Protein AF-A0AA37K689-F1 (afdb_monomer)

Secondary structure (DSSP, 8-state):
---HHHHHHHHHHHHHHHHHHHHHHHHHHHHHHHHHHHTT---TTTHHHHHHHHHHHHHHHHTTS----S---

pLDDT: mean 93.52, std 9.31, range [54.25, 98.25]

Sequence (73 aa):
MGSAAKVGNALADDHRYLINEKGKVVFAFLERLANDYQKGRYDQRDEWVCRLAAEAIEHLVENRMYYRTLNND

Foldseek 3Di:
DDPPVVVVVVVVVVVVVVVVVVVVVVLVVLLVLCLCQVVVNDDPVCNVVSVVSVVVQVVCVVVVNDDDDDDSD

Organism: NCBI:txid46503

Radius of gyration: 17.64 Å; Cα contacts (8 Å, |Δi|>4): 44; chains: 1; bounding box: 45×23×45 Å

Structure (mmCIF, N/CA/C/O backbone):
data_AF-A0AA37K689-F1
#
_entry.id   AF-A0AA37K689-F1
#
loop_
_atom_site.group_PDB
_atom_site.id
_atom_site.type_symbol
_atom_site.label_atom_id
_atom_site.label_alt_id
_atom_site.label_comp_id
_atom_site.label_asym_id
_atom_site.label_entity_id
_atom_site.label_seq_id
_atom_site.pdbx_PDB_ins_code
_atom_site.Cartn_x
_atom_site.Cartn_y
_atom_site.Cartn_z
_atom_site.occupancy
_atom_site.B_iso_or_equiv
_atom_site.auth_seq_id
_atom_site.auth_comp_id
_atom_site.auth_asym_id
_atom_site.auth_atom_id
_atom_site.pdbx_PDB_model_num
ATOM 1 N N . MET A 1 1 ? 32.598 -8.146 -21.079 1.00 65.38 1 MET A N 1
ATOM 2 C CA . MET A 1 1 ? 31.749 -6.985 -20.726 1.00 65.38 1 MET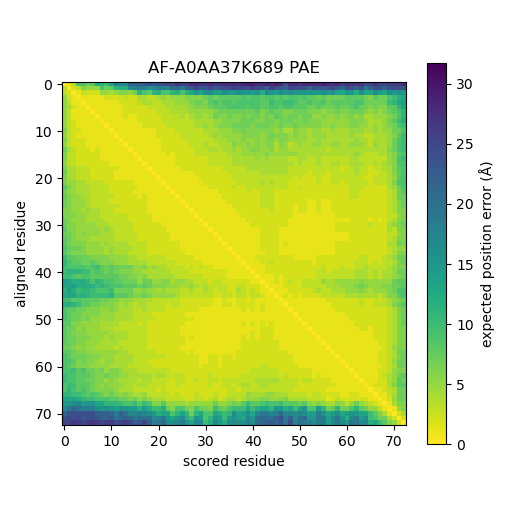 A CA 1
ATOM 3 C C . MET A 1 1 ? 30.638 -6.868 -21.757 1.00 65.38 1 MET A C 1
ATOM 5 O O . MET A 1 1 ? 30.917 -7.064 -22.932 1.00 65.38 1 MET A O 1
ATOM 9 N N . GLY A 1 2 ? 29.389 -6.642 -21.336 1.00 78.06 2 GLY A N 1
ATOM 10 C CA . GLY A 1 2 ? 28.282 -6.384 -22.268 1.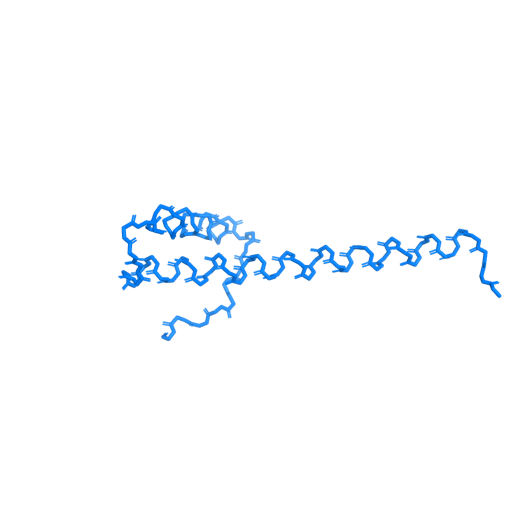00 78.06 2 GLY A CA 1
ATOM 11 C C . GLY A 1 2 ? 28.396 -4.997 -22.910 1.00 78.06 2 GLY A C 1
ATOM 12 O O . GLY A 1 2 ? 29.142 -4.156 -22.413 1.00 78.06 2 GLY A O 1
ATOM 13 N N . SER A 1 3 ? 27.664 -4.747 -23.999 1.00 93.25 3 SER A N 1
ATOM 14 C CA . SER A 1 3 ? 27.571 -3.399 -24.574 1.00 93.25 3 SER A CA 1
ATOM 15 C C . SER A 1 3 ? 26.955 -2.421 -23.567 1.00 93.25 3 SER A C 1
ATOM 17 O O . SER A 1 3 ? 26.141 -2.820 -22.730 1.00 93.25 3 SER A O 1
ATOM 19 N N . ALA A 1 4 ? 27.295 -1.133 -23.676 1.00 94.25 4 ALA A N 1
ATOM 20 C CA . ALA A 1 4 ? 26.729 -0.087 -22.820 1.00 94.25 4 ALA A CA 1
ATOM 21 C C . ALA A 1 4 ? 25.188 -0.103 -22.825 1.00 94.25 4 ALA A C 1
ATOM 23 O O . ALA A 1 4 ? 24.568 0.032 -21.775 1.00 94.25 4 ALA A O 1
ATOM 24 N N . ALA A 1 5 ? 24.572 -0.377 -23.981 1.00 94.50 5 ALA A N 1
ATOM 25 C CA . ALA A 1 5 ? 23.122 -0.522 -24.107 1.00 94.50 5 ALA A CA 1
ATOM 26 C C . ALA A 1 5 ? 22.561 -1.687 -23.269 1.00 94.50 5 ALA A C 1
ATOM 28 O O . ALA A 1 5 ? 21.560 -1.524 -22.575 1.00 94.50 5 ALA A O 1
ATOM 29 N N . LYS A 1 6 ? 23.219 -2.857 -23.282 1.00 95.69 6 LYS A N 1
ATOM 30 C CA . LYS A 1 6 ? 22.784 -4.017 -22.488 1.00 95.69 6 LYS A CA 1
ATOM 31 C C . LYS A 1 6 ? 22.883 -3.739 -20.987 1.00 95.69 6 LYS A C 1
ATOM 33 O O . LYS A 1 6 ? 21.970 -4.089 -20.247 1.00 95.69 6 LYS A O 1
ATOM 38 N N . VAL A 1 7 ? 23.976 -3.111 -20.552 1.00 95.00 7 VAL A N 1
ATOM 39 C CA . VAL A 1 7 ? 24.173 -2.733 -19.143 1.00 95.00 7 VAL A CA 1
ATOM 40 C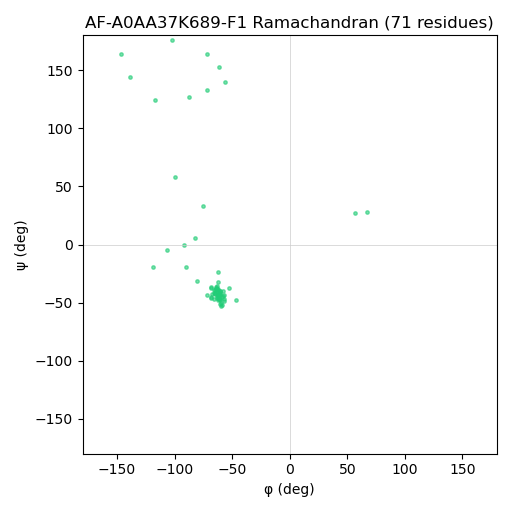 C . VAL A 1 7 ? 23.144 -1.682 -18.714 1.00 95.00 7 VAL A C 1
ATOM 42 O O . VAL A 1 7 ? 22.565 -1.809 -17.641 1.00 95.00 7 VAL A O 1
ATOM 45 N N . GLY A 1 8 ? 22.857 -0.695 -19.568 1.00 96.44 8 GLY A N 1
ATOM 46 C CA . GLY A 1 8 ? 21.839 0.323 -19.300 1.00 96.44 8 GLY A CA 1
ATOM 47 C C . GLY A 1 8 ? 20.434 -0.258 -19.124 1.00 96.44 8 GLY A C 1
ATOM 48 O O . GLY A 1 8 ? 19.730 0.125 -18.194 1.00 96.44 8 GLY A O 1
ATOM 49 N N . ASN A 1 9 ? 20.045 -1.227 -19.959 1.00 97.06 9 ASN A N 1
ATOM 50 C CA . ASN A 1 9 ? 18.755 -1.908 -19.816 1.00 97.06 9 ASN A CA 1
ATOM 51 C C . ASN A 1 9 ? 18.653 -2.686 -18.497 1.00 97.06 9 ASN A C 1
ATOM 53 O O . ASN A 1 9 ? 17.646 -2.561 -17.806 1.00 97.06 9 ASN A O 1
ATOM 57 N N . ALA A 1 10 ? 19.706 -3.420 -18.119 1.00 96.81 10 ALA A N 1
ATOM 58 C CA . ALA A 1 10 ? 19.734 -4.154 -16.853 1.00 96.81 10 ALA A CA 1
ATOM 59 C C . ALA A 1 10 ? 19.591 -3.210 -15.647 1.00 96.81 10 ALA A C 1
ATOM 61 O O . ALA A 1 10 ? 18.792 -3.463 -14.753 1.00 96.81 10 ALA A O 1
ATOM 62 N N . LEU A 1 11 ? 20.280 -2.064 -15.670 1.00 97.00 11 LEU A N 1
ATOM 63 C CA . LEU A 1 11 ? 20.162 -1.061 -14.612 1.00 97.00 11 LEU A CA 1
ATOM 64 C C . LEU A 1 11 ? 18.742 -0.475 -14.511 1.00 97.00 11 LEU A C 1
ATOM 66 O O . LEU A 1 11 ? 18.264 -0.191 -13.413 1.00 97.00 11 LEU A O 1
ATOM 70 N N . ALA A 1 12 ? 18.051 -0.293 -15.640 1.00 97.69 12 ALA A N 1
ATOM 71 C CA . ALA A 1 12 ? 16.665 0.169 -15.646 1.00 97.69 12 ALA A CA 1
ATOM 72 C C . ALA A 1 12 ? 15.700 -0.878 -15.065 1.00 97.69 12 ALA A C 1
ATOM 74 O O . ALA A 1 12 ? 14.751 -0.509 -14.369 1.00 97.69 12 ALA A O 1
ATOM 75 N N . ASP A 1 13 ? 15.939 -2.164 -15.327 1.00 97.69 13 ASP A N 1
ATOM 76 C CA . ASP A 1 13 ? 15.172 -3.265 -14.736 1.00 97.69 13 ASP A CA 1
ATOM 77 C C . ASP A 1 13 ? 15.380 -3.342 -13.222 1.00 97.69 13 ASP A C 1
ATOM 79 O O . ASP A 1 13 ? 14.400 -3.352 -12.474 1.00 97.69 13 ASP A O 1
ATOM 83 N N . ASP A 1 14 ? 16.633 -3.275 -12.766 1.00 97.50 14 ASP A N 1
ATOM 84 C CA . ASP A 1 14 ? 16.969 -3.231 -11.342 1.00 97.50 14 ASP A CA 1
ATOM 85 C C . ASP A 1 14 ? 16.304 -2.030 -10.657 1.00 97.50 14 ASP A C 1
ATOM 87 O O . ASP A 1 14 ? 15.699 -2.158 -9.592 1.00 97.50 14 ASP A O 1
ATOM 91 N N . HIS A 1 15 ? 16.343 -0.854 -11.290 1.00 97.50 15 HIS A N 1
ATOM 92 C CA . HIS A 1 15 ? 15.684 0.341 -10.771 1.00 97.50 15 HIS A CA 1
ATOM 93 C C . HIS A 1 15 ? 14.164 0.154 -10.649 1.00 97.50 15 HIS A C 1
ATOM 95 O O . HIS A 1 15 ? 13.593 0.471 -9.605 1.00 97.50 15 HIS A O 1
ATOM 101 N N . ARG A 1 16 ? 13.497 -0.388 -11.679 1.00 97.69 16 ARG A N 1
ATOM 102 C CA . ARG A 1 16 ? 12.053 -0.684 -11.638 1.00 97.69 16 ARG A CA 1
ATOM 103 C C . ARG A 1 16 ? 11.707 -1.648 -10.508 1.00 97.69 16 ARG A C 1
ATOM 105 O O . ARG A 1 16 ? 10.753 -1.397 -9.772 1.00 97.69 16 ARG A O 1
ATOM 112 N N . TYR A 1 17 ? 12.495 -2.708 -10.349 1.00 97.19 17 TYR A N 1
ATOM 113 C CA . TYR A 1 17 ? 12.324 -3.670 -9.267 1.00 97.19 17 TYR A CA 1
ATOM 114 C C . TYR A 1 17 ? 12.448 -2.996 -7.896 1.00 97.19 17 TYR A C 1
ATOM 116 O O . TYR A 1 17 ? 11.554 -3.114 -7.061 1.00 97.19 17 TYR A O 1
ATOM 124 N N . LEU A 1 18 ? 13.508 -2.213 -7.681 1.00 97.38 18 LEU A N 1
ATOM 125 C CA . LEU A 1 18 ? 13.730 -1.524 -6.411 1.00 97.38 18 LEU A CA 1
ATOM 126 C C . LEU A 1 18 ? 12.619 -0.517 -6.087 1.00 97.38 18 LEU A C 1
ATOM 128 O O . LEU A 1 18 ? 12.221 -0.409 -4.928 1.00 97.38 18 LEU A O 1
ATOM 132 N N . ILE A 1 19 ? 12.096 0.208 -7.082 1.00 97.38 19 ILE A N 1
ATOM 133 C CA . ILE A 1 19 ? 10.945 1.103 -6.891 1.00 97.38 19 ILE A CA 1
ATOM 134 C C . ILE A 1 19 ? 9.703 0.314 -6.464 1.00 97.38 19 ILE A C 1
ATOM 136 O O . ILE A 1 19 ? 9.015 0.727 -5.531 1.00 97.38 19 ILE A O 1
ATOM 140 N N . ASN A 1 20 ? 9.449 -0.840 -7.083 1.00 95.50 20 ASN A N 1
ATOM 141 C CA . ASN A 1 20 ? 8.326 -1.701 -6.722 1.00 95.50 20 ASN A CA 1
ATOM 142 C C . ASN A 1 20 ? 8.436 -2.229 -5.281 1.00 95.50 20 ASN A C 1
ATOM 144 O O . ASN A 1 20 ? 7.476 -2.137 -4.517 1.00 95.50 20 ASN A O 1
ATOM 148 N N . GLU A 1 21 ? 9.610 -2.720 -4.876 1.00 96.62 21 GLU A N 1
ATOM 149 C CA . GLU A 1 21 ? 9.819 -3.215 -3.509 1.00 96.62 21 GLU A CA 1
ATOM 150 C C . GLU A 1 21 ? 9.687 -2.101 -2.464 1.00 96.62 21 GLU A C 1
ATOM 152 O O . GLU A 1 21 ? 9.058 -2.296 -1.424 1.00 96.62 21 GLU A O 1
ATOM 157 N N . LYS A 1 22 ? 10.189 -0.895 -2.756 1.00 96.25 22 LYS A N 1
ATOM 158 C CA . LYS A 1 22 ? 9.981 0.272 -1.885 1.00 96.25 22 LYS A CA 1
ATOM 159 C C . LYS A 1 22 ? 8.502 0.633 -1.760 1.00 96.25 22 LYS A C 1
ATOM 161 O O . LYS A 1 22 ? 8.052 0.946 -0.661 1.00 96.25 22 LYS A O 1
ATOM 166 N N . GLY A 1 23 ? 7.749 0.548 -2.857 1.00 94.81 23 GLY A N 1
ATOM 167 C CA . GLY A 1 23 ? 6.300 0.744 -2.853 1.00 94.81 23 GLY A CA 1
ATOM 168 C C . GLY A 1 23 ? 5.595 -0.214 -1.894 1.00 94.81 23 GLY A C 1
ATOM 169 O O . GLY A 1 23 ? 4.832 0.233 -1.041 1.00 94.81 23 GLY A O 1
ATOM 170 N N . LYS A 1 24 ? 5.908 -1.514 -1.957 1.00 93.88 24 LYS A N 1
ATOM 171 C CA . LYS A 1 24 ? 5.335 -2.520 -1.044 1.00 93.88 24 LYS A CA 1
ATOM 172 C C . LYS A 1 24 ? 5.590 -2.192 0.427 1.00 93.88 24 LYS A C 1
ATOM 174 O O . LYS A 1 24 ? 4.675 -2.303 1.234 1.00 93.88 24 LYS A O 1
ATOM 179 N N . VAL A 1 25 ? 6.805 -1.759 0.771 1.00 95.62 25 VAL A N 1
ATOM 180 C CA . VAL A 1 25 ? 7.149 -1.371 2.151 1.00 95.62 25 VAL A CA 1
ATOM 181 C C . VAL A 1 25 ? 6.310 -0.178 2.617 1.00 95.62 25 VAL A C 1
ATOM 183 O O . VAL A 1 25 ? 5.791 -0.200 3.732 1.00 95.62 25 VAL A O 1
ATOM 186 N N . VAL A 1 26 ? 6.132 0.838 1.765 1.00 96.31 26 VAL A N 1
ATOM 187 C CA . VAL A 1 26 ? 5.277 1.996 2.075 1.00 96.31 26 VAL A CA 1
ATOM 188 C C . VAL A 1 26 ? 3.834 1.555 2.313 1.00 96.31 26 VAL A C 1
ATOM 190 O O . VAL A 1 26 ? 3.245 1.939 3.320 1.00 96.31 26 VAL A O 1
ATOM 193 N N . PHE A 1 27 ? 3.274 0.718 1.436 1.00 95.69 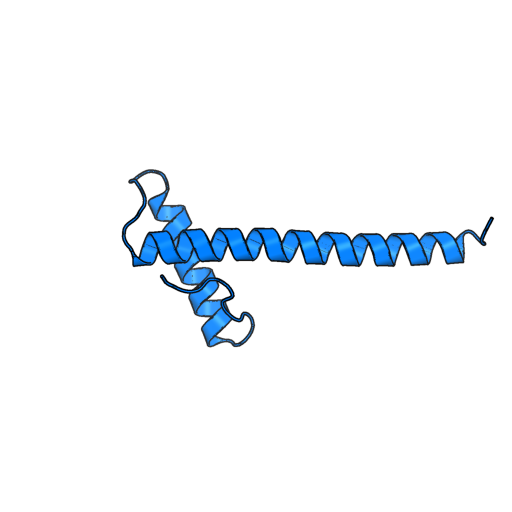27 PHE A N 1
ATOM 194 C CA . PHE A 1 27 ? 1.896 0.246 1.582 1.00 95.69 27 PHE A CA 1
ATOM 195 C C . PHE A 1 27 ? 1.694 -0.641 2.809 1.00 95.69 27 PHE A C 1
ATOM 197 O O . PHE A 1 27 ? 0.710 -0.454 3.516 1.00 95.69 27 PHE A O 1
ATOM 204 N N . ALA A 1 28 ? 2.643 -1.522 3.129 1.00 94.94 28 ALA A N 1
ATOM 205 C CA . ALA A 1 28 ? 2.591 -2.317 4.354 1.00 94.94 28 ALA A CA 1
ATOM 206 C C . ALA A 1 28 ? 2.592 -1.430 5.613 1.00 94.94 28 ALA A C 1
ATOM 208 O O . ALA A 1 28 ? 1.859 -1.692 6.567 1.00 94.94 28 ALA A O 1
ATOM 209 N N . PHE A 1 29 ? 3.382 -0.352 5.616 1.00 95.69 29 PHE A N 1
ATOM 210 C CA . PHE A 1 29 ? 3.398 0.603 6.722 1.00 95.69 29 PHE A CA 1
ATOM 211 C C . PHE A 1 29 ? 2.087 1.393 6.827 1.00 95.69 29 PHE A C 1
ATOM 213 O O . PHE A 1 29 ? 1.525 1.496 7.915 1.00 95.69 29 PHE A O 1
ATOM 220 N N . LEU A 1 30 ? 1.557 1.897 5.708 1.00 97.06 30 LEU A N 1
ATOM 221 C CA . LEU A 1 30 ? 0.257 2.576 5.680 1.00 97.06 30 LEU A CA 1
ATOM 222 C C . LEU A 1 30 ? -0.874 1.653 6.140 1.00 97.06 30 LEU A C 1
ATOM 224 O O . LEU A 1 30 ? -1.727 2.069 6.914 1.00 97.06 30 LEU A O 1
ATOM 228 N N . GLU A 1 31 ? -0.866 0.391 5.721 1.00 96.25 31 GLU A N 1
ATOM 229 C CA . GLU A 1 31 ? -1.857 -0.594 6.146 1.00 96.25 31 GLU A CA 1
ATOM 230 C C . GLU A 1 31 ? -1.787 -0.854 7.657 1.00 96.25 31 GLU A C 1
ATOM 232 O O . GLU A 1 31 ? -2.821 -0.943 8.320 1.00 96.25 31 GLU A O 1
ATOM 237 N N . ARG A 1 32 ? -0.577 -0.885 8.235 1.00 96.06 32 ARG A N 1
ATOM 238 C CA . ARG A 1 32 ? -0.409 -0.987 9.687 1.00 96.06 32 ARG A CA 1
ATOM 239 C C . ARG A 1 32 ? -1.003 0.218 10.416 1.00 96.06 32 ARG A C 1
ATOM 241 O O . ARG A 1 32 ? -1.748 0.028 11.373 1.00 96.06 32 ARG A O 1
ATOM 248 N N . LEU A 1 33 ? -0.703 1.427 9.947 1.00 96.81 33 LEU A N 1
ATOM 249 C CA . LEU A 1 33 ? -1.227 2.668 10.520 1.00 96.81 33 LEU A CA 1
ATOM 250 C C . LEU A 1 33 ? -2.750 2.771 10.383 1.00 96.81 33 LEU A C 1
ATOM 252 O O . LEU A 1 33 ? -3.423 3.204 11.312 1.00 96.81 33 LEU A O 1
ATOM 256 N N . ALA A 1 34 ? -3.300 2.326 9.252 1.00 96.88 34 ALA A N 1
ATOM 257 C CA . ALA A 1 34 ? -4.738 2.236 9.034 1.00 96.88 34 ALA A CA 1
ATOM 258 C C . ALA A 1 34 ? -5.400 1.289 10.046 1.00 96.88 34 ALA A C 1
ATOM 260 O O . ALA A 1 34 ? -6.399 1.642 10.670 1.00 96.88 34 ALA A O 1
ATOM 261 N N . ASN A 1 35 ? -4.820 0.105 10.258 1.00 95.38 35 ASN A N 1
ATOM 262 C CA . ASN A 1 35 ? -5.299 -0.837 11.267 1.00 95.38 35 ASN A CA 1
ATOM 263 C C . ASN A 1 35 ? -5.177 -0.263 12.689 1.00 95.38 35 ASN A C 1
ATOM 265 O O . ASN A 1 35 ? -6.084 -0.430 13.503 1.00 95.38 35 ASN A O 1
ATOM 269 N N . ASP A 1 36 ? -4.075 0.420 12.998 1.00 95.69 36 ASP A N 1
ATOM 270 C CA . ASP A 1 36 ? -3.899 1.076 14.291 1.00 95.69 36 ASP A CA 1
ATOM 271 C C . ASP A 1 36 ? -4.936 2.202 14.478 1.00 95.69 36 ASP A C 1
ATOM 273 O O . ASP A 1 36 ? -5.520 2.292 15.556 1.00 95.69 36 ASP A O 1
ATOM 277 N N . TYR A 1 37 ? -5.294 2.955 13.427 1.00 96.94 37 TYR A N 1
ATOM 278 C CA . TYR A 1 37 ? -6.409 3.913 13.458 1.00 96.94 37 TYR A CA 1
ATOM 279 C C . TYR A 1 37 ? -7.748 3.237 13.783 1.00 96.94 37 TYR A C 1
ATOM 281 O O . TYR A 1 37 ? -8.429 3.609 14.735 1.00 96.94 37 TYR A O 1
ATOM 289 N N . GLN A 1 38 ? -8.098 2.186 13.037 1.00 94.69 38 GLN A N 1
ATOM 290 C CA . GLN A 1 38 ? -9.355 1.449 13.205 1.00 94.69 38 GLN A CA 1
ATOM 291 C C . GLN A 1 38 ? -9.477 0.789 14.589 1.00 94.69 38 GLN A C 1
ATOM 293 O O . GLN A 1 38 ? -10.578 0.672 15.125 1.00 94.69 38 GLN A O 1
ATOM 298 N N . LYS A 1 39 ? -8.352 0.370 15.187 1.00 95.19 39 LYS A N 1
ATOM 299 C CA . LYS A 1 39 ? -8.297 -0.238 16.527 1.00 95.19 39 LYS A CA 1
ATOM 300 C C . LYS A 1 39 ? -8.055 0.782 17.656 1.00 95.19 39 LYS A C 1
ATOM 302 O O . LYS A 1 39 ? -7.979 0.366 18.811 1.00 95.19 39 LYS A O 1
ATOM 307 N N . GLY A 1 40 ? -7.908 2.077 17.358 1.00 95.94 40 GLY A N 1
ATOM 308 C CA . GLY A 1 40 ? -7.619 3.117 18.358 1.00 95.94 40 GLY A CA 1
ATOM 309 C C . GLY A 1 40 ? -6.231 3.007 19.011 1.00 95.94 40 GLY A C 1
ATOM 310 O O . GLY A 1 40 ? -6.067 3.379 20.169 1.00 95.94 40 GLY A O 1
ATOM 311 N N . ARG A 1 41 ? -5.240 2.437 18.312 1.00 95.56 41 ARG A N 1
ATOM 312 C CA . ARG A 1 41 ? -3.877 2.140 18.800 1.00 95.56 41 ARG A CA 1
ATOM 313 C C . ARG A 1 41 ? -2.856 3.195 18.364 1.00 95.56 41 ARG A C 1
ATOM 315 O O . ARG A 1 41 ? -1.868 2.876 17.712 1.00 95.56 41 ARG A O 1
ATOM 322 N N . TYR A 1 42 ? -3.095 4.440 18.731 1.00 95.69 42 TYR A N 1
ATOM 323 C CA . TYR A 1 42 ? -2.228 5.577 18.429 1.00 95.69 42 TYR A CA 1
ATOM 324 C C . TYR A 1 42 ? -2.297 6.580 19.585 1.00 95.69 42 TYR A C 1
ATOM 326 O O . TYR A 1 42 ? -3.191 6.499 20.432 1.00 95.69 42 TYR A O 1
ATOM 334 N N . ASP A 1 43 ? -1.352 7.511 19.649 1.00 96.06 43 ASP A N 1
ATOM 335 C CA . ASP A 1 43 ? -1.419 8.655 20.549 1.00 96.06 43 ASP A CA 1
ATOM 336 C C . ASP A 1 43 ? -1.839 9.934 19.803 1.00 96.06 43 ASP A C 1
ATOM 338 O O . ASP A 1 43 ? -2.061 9.966 18.594 1.00 96.06 43 ASP A O 1
ATOM 342 N N . GLN A 1 44 ? -2.025 11.031 20.532 1.00 95.25 44 GLN A N 1
ATOM 343 C CA . GLN A 1 44 ? -2.527 12.267 19.929 1.00 95.25 44 GLN A CA 1
ATOM 344 C C . GLN A 1 44 ? -1.587 12.837 18.842 1.00 95.25 44 GLN A C 1
ATOM 346 O O . GLN A 1 44 ? -2.017 13.601 17.979 1.00 95.25 44 GLN A O 1
ATOM 351 N N . ARG A 1 45 ? -0.290 12.505 18.877 1.00 95.62 45 ARG A N 1
ATOM 352 C CA . ARG A 1 45 ? 0.727 13.062 17.972 1.00 95.62 45 ARG A CA 1
ATOM 353 C C . ARG A 1 45 ? 0.722 12.377 16.609 1.00 95.62 45 ARG A C 1
ATOM 355 O O . ARG A 1 45 ? 1.048 13.028 15.616 1.00 95.62 45 ARG A O 1
ATOM 362 N N . ASP A 1 46 ? 0.374 11.094 16.556 1.00 94.56 46 ASP A N 1
ATOM 363 C CA . ASP A 1 46 ? 0.354 10.278 15.338 1.00 94.56 46 ASP A CA 1
ATOM 364 C C . ASP A 1 46 ? -1.062 9.965 14.827 1.00 94.56 46 ASP A C 1
ATOM 366 O O . ASP A 1 46 ? -1.197 9.472 13.704 1.00 94.56 46 ASP A O 1
ATOM 370 N N . GLU A 1 47 ? -2.114 10.356 15.559 1.00 97.50 47 GLU A N 1
ATOM 371 C CA . GLU A 1 47 ? -3.518 10.240 15.133 1.00 97.50 47 GLU A CA 1
ATOM 372 C C . GLU A 1 47 ? -3.744 10.732 13.697 1.00 97.50 47 GLU A C 1
ATOM 374 O O . GLU A 1 47 ? -4.381 10.053 12.891 1.00 97.50 47 GLU A O 1
ATOM 379 N N . TRP A 1 48 ? -3.213 11.910 13.352 1.00 97.56 48 TRP A N 1
ATOM 380 C CA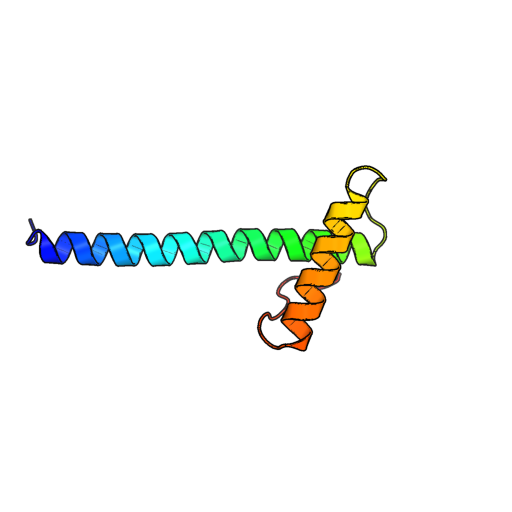 . TRP A 1 48 ? -3.448 12.499 12.034 1.00 97.56 48 TRP A CA 1
ATOM 381 C C . TRP A 1 48 ? -2.860 11.641 10.907 1.00 97.56 48 TRP A C 1
ATOM 383 O O . TRP A 1 48 ? -3.480 11.520 9.851 1.00 97.56 48 TRP A O 1
ATOM 393 N N . VAL A 1 49 ? -1.701 11.015 11.138 1.00 97.69 49 VAL A N 1
ATOM 394 C CA . VAL A 1 49 ? -1.054 10.127 10.164 1.00 97.69 49 VAL A CA 1
ATOM 395 C C . VAL A 1 49 ? -1.832 8.823 10.056 1.00 97.69 49 VAL A C 1
ATOM 397 O O . VAL A 1 49 ? -2.093 8.366 8.946 1.00 97.69 49 VAL A O 1
ATOM 400 N N . CYS A 1 50 ? -2.250 8.253 11.189 1.00 98.06 50 CYS A N 1
ATOM 401 C CA . CYS A 1 50 ? -3.041 7.025 11.222 1.00 98.06 50 CYS A CA 1
ATOM 402 C C . CYS A 1 50 ? -4.373 7.204 10.480 1.00 98.06 50 CYS A C 1
ATOM 404 O O . CYS A 1 50 ? -4.729 6.374 9.643 1.00 98.06 50 CYS A O 1
ATOM 406 N N . ARG A 1 51 ? -5.054 8.339 10.689 1.00 98.19 51 ARG A N 1
ATOM 407 C CA . ARG A 1 51 ? -6.280 8.691 9.963 1.00 98.19 51 ARG A CA 1
ATOM 408 C C . ARG A 1 51 ? -6.051 8.823 8.459 1.00 98.19 51 ARG A C 1
ATOM 410 O O . ARG A 1 51 ? -6.832 8.292 7.679 1.00 98.19 51 ARG A O 1
ATOM 417 N N . LEU A 1 52 ? -4.990 9.518 8.038 1.00 98.25 52 LEU A N 1
ATOM 418 C CA . LEU A 1 52 ? -4.667 9.655 6.612 1.00 98.25 52 LEU A CA 1
ATOM 419 C C . LEU A 1 52 ? -4.333 8.308 5.967 1.00 98.25 52 LEU A C 1
ATOM 421 O O . LEU A 1 52 ? -4.710 8.067 4.823 1.00 98.25 52 LEU A O 1
ATOM 425 N N . ALA A 1 53 ? -3.639 7.433 6.692 1.00 98.00 53 ALA A N 1
ATOM 426 C CA . ALA A 1 53 ? -3.337 6.094 6.216 1.00 98.00 53 ALA A CA 1
ATOM 427 C C . ALA A 1 53 ? -4.614 5.253 6.059 1.00 98.00 53 ALA A C 1
ATOM 429 O O . ALA A 1 53 ? -4.765 4.580 5.041 1.00 98.00 53 ALA A O 1
ATOM 430 N N . ALA A 1 54 ? -5.548 5.340 7.013 1.00 97.81 54 ALA A N 1
ATOM 431 C CA . ALA A 1 54 ? -6.853 4.689 6.915 1.00 97.81 54 ALA A CA 1
ATOM 432 C C . ALA A 1 54 ? -7.636 5.157 5.682 1.00 97.81 54 ALA A C 1
ATOM 434 O O . ALA A 1 54 ? -7.999 4.322 4.855 1.00 97.81 54 ALA A O 1
ATOM 435 N N . GLU A 1 55 ? -7.782 6.473 5.505 1.00 98.19 55 GLU A N 1
ATOM 436 C CA . GLU A 1 55 ? -8.475 7.075 4.358 1.00 98.19 55 GLU A CA 1
ATOM 437 C C . GLU A 1 55 ? -7.849 6.642 3.023 1.00 98.19 55 GLU A C 1
ATOM 439 O O . GLU A 1 55 ? -8.538 6.210 2.100 1.00 98.19 55 GLU A O 1
ATOM 444 N N . ALA A 1 56 ? -6.517 6.703 2.919 1.00 98.00 56 ALA A N 1
ATOM 445 C CA . ALA A 1 56 ? -5.812 6.328 1.699 1.00 98.00 56 ALA A CA 1
ATOM 446 C C . ALA A 1 56 ? -6.006 4.844 1.356 1.00 98.00 56 ALA A C 1
ATOM 448 O O . ALA A 1 56 ? -6.283 4.508 0.203 1.00 98.00 56 ALA A O 1
ATOM 449 N N . ILE A 1 57 ? -5.867 3.947 2.338 1.00 97.62 57 ILE A N 1
ATOM 450 C CA . ILE A 1 57 ? -6.032 2.507 2.117 1.00 97.62 57 ILE A CA 1
ATOM 451 C C . ILE A 1 57 ? -7.485 2.173 1.777 1.00 97.62 57 ILE A C 1
ATOM 453 O O . ILE A 1 57 ? -7.713 1.387 0.860 1.00 97.62 57 ILE A O 1
ATOM 457 N N . GLU A 1 58 ? -8.463 2.760 2.468 1.00 97.25 58 GLU A N 1
ATOM 458 C CA . GLU A 1 58 ? -9.886 2.552 2.177 1.00 97.25 58 GLU A CA 1
ATOM 459 C C . GLU A 1 58 ? -10.229 3.000 0.757 1.00 97.25 58 GLU A C 1
ATOM 461 O O . GLU A 1 58 ? -10.703 2.182 -0.032 1.00 97.25 58 GLU A O 1
ATOM 466 N N . HIS A 1 59 ? -9.853 4.221 0.372 1.00 98.00 59 HIS A N 1
ATOM 467 C CA . HIS A 1 59 ? -10.107 4.734 -0.972 1.00 98.00 59 HIS A CA 1
ATOM 468 C C . HIS A 1 59 ? -9.438 3.880 -2.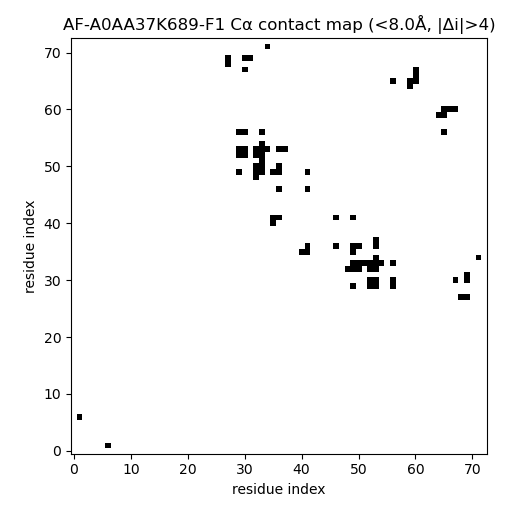066 1.00 98.00 59 HIS A C 1
ATOM 470 O O . HIS A 1 59 ? -10.024 3.621 -3.122 1.00 98.00 59 HIS A O 1
ATOM 476 N N . LEU A 1 60 ? -8.207 3.405 -1.846 1.00 97.19 60 LEU A N 1
ATOM 477 C CA . LEU A 1 60 ? -7.523 2.531 -2.805 1.00 97.19 60 LEU A CA 1
ATOM 478 C C . LEU A 1 60 ? -8.177 1.148 -2.915 1.00 97.19 60 LEU A C 1
ATOM 480 O O . LEU A 1 60 ? -8.234 0.591 -4.014 1.00 97.19 60 LEU A O 1
ATOM 484 N N . VAL A 1 61 ? -8.681 0.599 -1.808 1.00 96.31 61 VAL A N 1
ATOM 485 C CA . VAL A 1 61 ? -9.413 -0.675 -1.793 1.00 96.31 61 VAL A CA 1
ATOM 486 C C . VAL A 1 61 ? -10.763 -0.535 -2.498 1.00 96.31 61 VAL A C 1
ATOM 488 O O . VAL A 1 61 ? -11.089 -1.362 -3.350 1.00 96.31 61 VAL A O 1
ATOM 491 N N . GLU A 1 62 ? -11.521 0.525 -2.217 1.00 97.69 62 GLU A N 1
ATOM 492 C CA . GLU A 1 62 ? -12.816 0.807 -2.856 1.00 97.69 62 GLU A CA 1
ATOM 493 C C . GLU A 1 62 ? -12.692 0.928 -4.379 1.00 97.69 62 GLU A C 1
ATOM 495 O O . GLU A 1 62 ? -13.502 0.379 -5.130 1.00 97.69 62 GLU A O 1
ATOM 500 N N . ASN A 1 63 ? -11.616 1.564 -4.847 1.00 98.06 63 ASN A N 1
ATOM 501 C CA . ASN A 1 63 ? -11.309 1.703 -6.269 1.0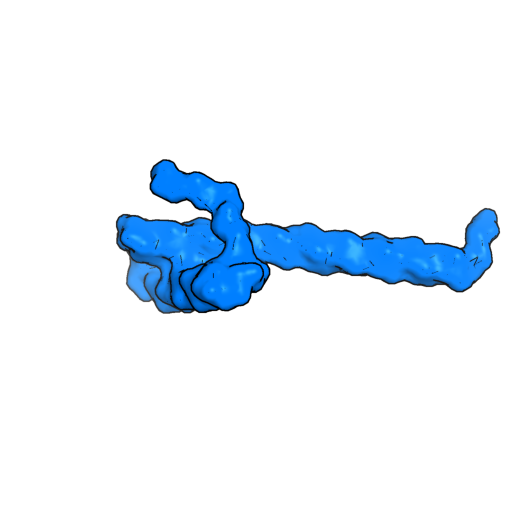0 98.06 63 ASN A CA 1
ATOM 502 C C . ASN A 1 63 ? -10.602 0.476 -6.879 1.00 98.06 63 ASN A C 1
ATOM 504 O O . ASN A 1 63 ? -10.209 0.515 -8.046 1.00 98.06 63 ASN A O 1
ATOM 508 N N . ARG A 1 64 ? -10.438 -0.622 -6.123 1.00 96.44 64 ARG A N 1
ATOM 509 C CA . ARG A 1 64 ? -9.755 -1.867 -6.542 1.00 96.44 64 ARG A CA 1
ATOM 510 C C . ARG A 1 64 ? -8.310 -1.653 -7.016 1.00 96.44 64 ARG A C 1
ATOM 512 O O . ARG A 1 64 ? -7.796 -2.423 -7.827 1.00 96.44 64 ARG A O 1
ATOM 519 N N . MET A 1 65 ? -7.664 -0.602 -6.517 1.00 96.25 65 MET A N 1
ATOM 520 C CA . MET A 1 65 ? -6.272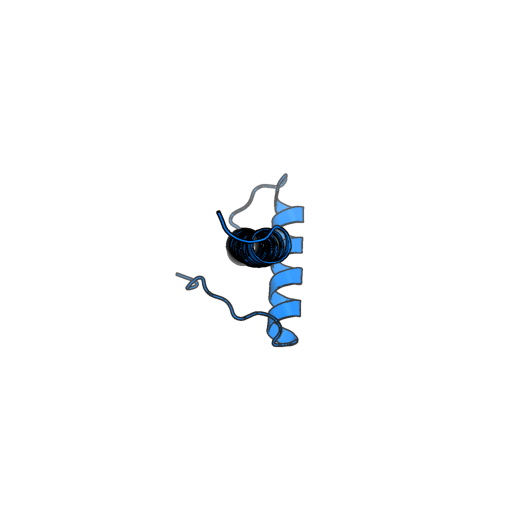 -0.254 -6.813 1.00 96.25 65 MET A CA 1
ATOM 521 C C . MET A 1 65 ? -5.289 -0.896 -5.829 1.00 96.25 65 MET A C 1
ATOM 523 O O . MET A 1 65 ? -4.106 -1.015 -6.136 1.00 96.25 65 MET A O 1
ATOM 527 N N . TYR A 1 66 ? -5.770 -1.319 -4.660 1.00 94.44 66 TYR A N 1
ATOM 528 C CA . TYR A 1 66 ? -4.983 -2.008 -3.646 1.00 94.44 66 TYR A CA 1
ATOM 529 C C . TYR A 1 66 ? -5.786 -3.153 -3.029 1.00 94.44 66 TYR A C 1
ATOM 531 O O . TYR A 1 66 ? -6.995 -3.040 -2.829 1.00 94.44 66 TYR A O 1
ATOM 539 N N . TYR A 1 67 ? -5.100 -4.244 -2.700 1.00 92.38 67 TYR A N 1
ATOM 540 C CA . TYR A 1 67 ? -5.659 -5.356 -1.939 1.00 92.38 67 TYR A CA 1
ATOM 541 C C . TYR A 1 67 ? -4.879 -5.463 -0.638 1.00 92.38 67 TYR A C 1
ATOM 543 O O . TYR A 1 67 ? -3.653 -5.566 -0.665 1.00 92.38 67 TYR A O 1
ATOM 551 N N . ARG A 1 68 ? -5.600 -5.419 0.485 1.00 90.19 68 ARG A N 1
ATOM 552 C CA . ARG A 1 68 ? -5.017 -5.561 1.821 1.00 90.19 68 ARG A CA 1
ATOM 553 C C . ARG A 1 68 ? -4.233 -6.867 1.934 1.00 90.19 68 ARG A C 1
ATOM 555 O O . ARG A 1 68 ? -4.656 -7.899 1.413 1.00 90.19 68 ARG A O 1
ATOM 562 N N . THR A 1 69 ? -3.087 -6.791 2.595 1.00 85.44 69 THR A N 1
ATOM 563 C CA . THR A 1 69 ? -2.141 -7.901 2.758 1.00 85.44 69 THR A CA 1
ATOM 564 C C . THR A 1 69 ? -1.931 -8.287 4.216 1.00 85.44 69 THR A C 1
ATOM 566 O O . THR A 1 69 ? -1.486 -9.401 4.490 1.00 85.44 69 THR A O 1
ATOM 569 N N . LEU A 1 70 ? -2.263 -7.399 5.155 1.00 72.81 70 LEU A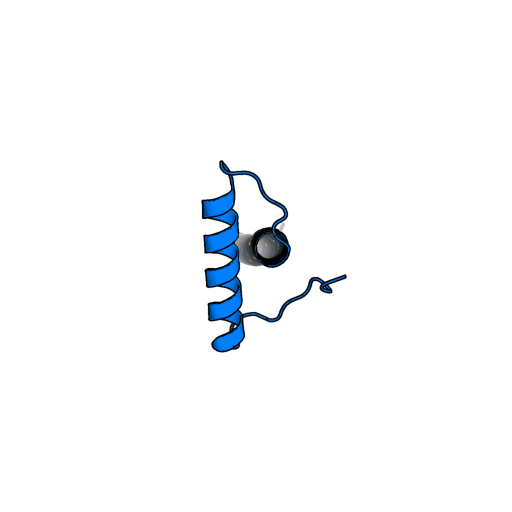 N 1
ATOM 570 C CA . LEU A 1 70 ? -2.212 -7.673 6.581 1.00 72.81 70 LEU A CA 1
ATOM 571 C C . LEU A 1 70 ? -3.546 -8.291 7.014 1.00 72.81 70 LEU A C 1
ATOM 573 O O . LEU A 1 70 ? -4.617 -7.740 6.766 1.00 72.81 70 LEU A O 1
ATOM 577 N N . ASN A 1 71 ? -3.482 -9.445 7.679 1.00 60.81 71 ASN A N 1
ATOM 578 C CA . ASN A 1 71 ? -4.652 -10.006 8.347 1.00 60.81 71 ASN A CA 1
ATOM 579 C C . ASN A 1 71 ? -4.962 -9.162 9.589 1.00 60.81 71 ASN A C 1
ATOM 581 O O . ASN A 1 71 ? -4.067 -8.847 10.373 1.00 60.81 71 ASN A O 1
ATOM 585 N N . ASN A 1 72 ? -6.235 -8.804 9.762 1.00 54.50 72 ASN A N 1
ATOM 586 C CA . ASN A 1 72 ? -6.728 -7.920 10.823 1.00 54.50 72 ASN A CA 1
ATOM 587 C C . ASN A 1 72 ? -6.795 -8.580 12.217 1.00 54.50 72 ASN A C 1
ATOM 589 O O . ASN A 1 72 ? -7.664 -8.218 13.015 1.00 54.50 72 ASN A O 1
ATOM 593 N N . ASP A 1 73 ? -5.886 -9.498 12.545 1.00 54.25 73 ASP A N 1
ATOM 594 C CA . ASP A 1 73 ? -5.843 -10.166 13.856 1.00 54.25 73 ASP A CA 1
ATOM 595 C C . ASP A 1 73 ? -5.514 -9.160 14.989 1.00 54.25 73 ASP A C 1
ATOM 597 O O . ASP A 1 73 ? -4.596 -8.310 14.853 1.00 54.25 73 ASP A O 1
#

Mean predicted aligned error: 4.57 Å

Solvent-accessible surface area (backbone atoms only — not comparable to full-atom values): 4201 Å² total; per-residue (Å²): 134,75,55,72,68,59,52,51,52,52,53,52,50,53,50,53,50,53,53,51,56,52,48,52,54,52,50,54,52,33,52,50,32,17,50,26,45,77,69,67,65,65,54,89,87,48,41,67,58,16,48,50,24,31,53,52,52,51,55,31,38,77,71,69,75,45,77,89,82,75,78,92,122